Protein AF-A0AAU9YYK2-F1 (afdb_monomer)

Structure (mmCIF, N/CA/C/O backbone):
data_AF-A0AAU9YYK2-F1
#
_entry.id   AF-A0AAU9YYK2-F1
#
loop_
_atom_site.group_PDB
_atom_site.id
_atom_site.type_symbol
_atom_site.label_atom_id
_atom_site.label_alt_id
_atom_site.label_comp_id
_atom_site.label_asym_id
_atom_site.label_entity_id
_atom_site.label_seq_id
_atom_site.pdbx_PDB_ins_code
_atom_site.Cartn_x
_atom_site.Cartn_y
_atom_site.Cartn_z
_atom_site.occupancy
_atom_site.B_iso_or_equiv
_atom_site.auth_seq_id
_atom_site.auth_comp_id
_atom_site.auth_asym_id
_atom_site.auth_atom_id
_atom_site.pdbx_PDB_model_num
ATOM 1 N N . MET A 1 1 ? 8.114 10.163 -23.204 1.00 42.81 1 MET A N 1
ATOM 2 C CA . MET A 1 1 ? 7.114 9.141 -23.577 1.00 42.81 1 MET A CA 1
ATOM 3 C C . MET A 1 1 ? 7.771 7.804 -23.277 1.00 42.81 1 MET A C 1
ATOM 5 O O . MET A 1 1 ? 8.774 7.512 -23.908 1.00 42.81 1 MET A O 1
ATOM 9 N N . GLY A 1 2 ? 7.356 7.116 -22.209 1.00 59.03 2 GLY A N 1
ATOM 10 C CA . GLY A 1 2 ? 8.022 5.888 -21.752 1.00 59.03 2 GLY A CA 1
ATOM 11 C C . GLY A 1 2 ? 7.831 4.744 -22.746 1.00 59.03 2 GLY A C 1
ATOM 12 O O . GLY A 1 2 ? 6.800 4.689 -23.417 1.00 59.03 2 GLY A O 1
ATOM 13 N N . GLN A 1 3 ? 8.825 3.863 -22.865 1.00 66.56 3 GLN A N 1
ATOM 14 C CA . GLN A 1 3 ? 8.699 2.642 -23.656 1.00 66.56 3 GLN A CA 1
ATOM 15 C C . GLN A 1 3 ? 7.622 1.763 -23.010 1.00 66.56 3 GLN A C 1
ATOM 17 O O . GLN A 1 3 ? 7.745 1.373 -21.856 1.00 66.56 3 GLN A O 1
ATOM 22 N N . GLY A 1 4 ? 6.515 1.534 -23.716 1.00 73.06 4 GLY A N 1
ATOM 23 C CA . GLY A 1 4 ? 5.482 0.607 -23.259 1.00 73.06 4 GLY A CA 1
ATOM 24 C C . GLY A 1 4 ? 5.940 -0.842 -23.416 1.00 73.06 4 GLY A C 1
ATOM 25 O O . GLY A 1 4 ? 6.823 -1.119 -24.223 1.00 73.06 4 GLY A O 1
ATOM 26 N N . LEU A 1 5 ? 5.279 -1.767 -22.711 1.00 81.31 5 LEU A N 1
ATOM 27 C CA . LEU A 1 5 ? 5.585 -3.207 -22.725 1.00 81.31 5 LEU A CA 1
ATOM 28 C C . LEU A 1 5 ? 5.715 -3.795 -24.146 1.00 81.31 5 LEU A C 1
ATOM 30 O O . LEU A 1 5 ? 6.512 -4.695 -24.377 1.00 81.31 5 LEU A O 1
ATOM 34 N N . SER A 1 6 ? 4.955 -3.268 -25.115 1.00 81.88 6 SER A N 1
ATOM 35 C CA . SER A 1 6 ? 4.996 -3.690 -26.524 1.00 81.88 6 SER A CA 1
ATOM 36 C C . SER A 1 6 ? 6.333 -3.435 -27.225 1.00 81.88 6 SER A C 1
ATOM 38 O O . SER A 1 6 ? 6.580 -4.006 -28.283 1.00 81.88 6 SER A O 1
ATOM 40 N N . SER A 1 7 ? 7.157 -2.546 -26.674 1.00 84.38 7 SER A N 1
ATOM 41 C CA . SER A 1 7 ? 8.441 -2.128 -27.236 1.00 84.38 7 SER A CA 1
ATOM 42 C C . SER A 1 7 ? 9.630 -2.595 -26.391 1.00 84.38 7 SER A C 1
ATOM 44 O O . SER A 1 7 ? 10.767 -2.322 -26.768 1.00 84.38 7 SER A O 1
ATOM 46 N N . THR A 1 8 ? 9.379 -3.280 -25.270 1.00 84.00 8 THR A N 1
ATOM 47 C CA . THR A 1 8 ? 10.412 -3.774 -24.356 1.00 84.00 8 THR A CA 1
ATOM 48 C C . THR A 1 8 ? 11.062 -5.039 -24.929 1.00 84.00 8 THR A C 1
ATOM 50 O O . THR A 1 8 ? 10.355 -6.009 -25.225 1.00 84.00 8 THR A O 1
ATOM 53 N N . PRO A 1 9 ? 12.395 -5.075 -25.097 1.00 86.56 9 PRO A N 1
ATOM 54 C CA . PRO A 1 9 ? 13.108 -6.287 -25.484 1.00 86.56 9 PRO A CA 1
ATOM 55 C C . PRO A 1 9 ? 12.875 -7.421 -24.480 1.00 86.56 9 PRO A C 1
ATOM 57 O O . PRO A 1 9 ? 12.804 -7.189 -23.278 1.00 86.56 9 PRO A O 1
ATOM 60 N N . ALA A 1 10 ? 12.816 -8.671 -24.953 1.00 84.44 10 ALA A N 1
ATOM 61 C CA . ALA A 1 10 ? 12.476 -9.820 -24.103 1.00 84.44 10 ALA A CA 1
ATOM 62 C C . ALA A 1 10 ? 13.406 -9.997 -22.884 1.00 84.44 10 ALA A C 1
ATOM 64 O O . ALA A 1 10 ? 12.978 -10.500 -21.853 1.00 84.44 10 ALA A O 1
ATOM 65 N N . TRP A 1 11 ? 14.666 -9.571 -22.999 1.00 87.25 11 TRP A N 1
ATOM 66 C CA . TRP A 1 11 ? 15.667 -9.651 -21.933 1.00 87.25 11 TRP A CA 1
ATOM 67 C C . TRP A 1 11 ? 15.575 -8.507 -20.907 1.00 87.25 11 TRP A C 1
ATOM 69 O O . TRP A 1 11 ? 16.172 -8.610 -19.842 1.00 87.25 11 TRP A O 1
ATOM 79 N N . GLU A 1 12 ? 14.818 -7.446 -21.199 1.00 86.00 12 GLU A N 1
ATOM 80 C CA . GLU A 1 12 ? 14.548 -6.321 -20.287 1.00 86.00 12 GLU A CA 1
ATOM 81 C 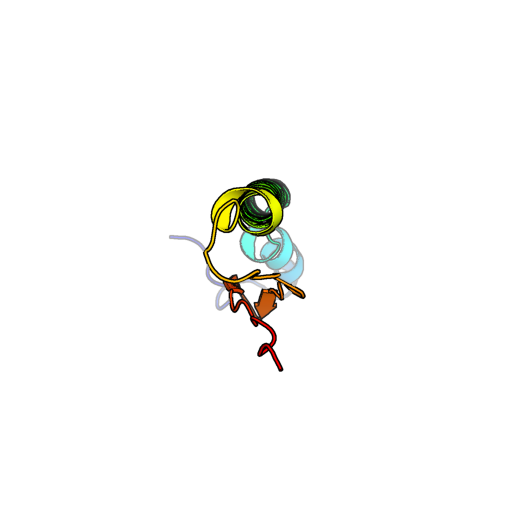C . GLU A 1 12 ? 13.182 -6.455 -19.592 1.00 86.00 12 GLU A C 1
ATOM 83 O O . GLU A 1 12 ? 12.793 -5.593 -18.805 1.00 86.00 12 GLU A O 1
ATOM 88 N N . LEU A 1 13 ? 12.430 -7.528 -19.871 1.00 87.50 13 LEU A N 1
ATOM 89 C CA . LEU A 1 13 ? 11.099 -7.738 -19.296 1.00 87.50 13 LEU A CA 1
ATOM 90 C C . LEU A 1 13 ? 11.136 -7.843 -17.771 1.00 87.50 13 LEU A C 1
ATOM 92 O O . LEU A 1 13 ? 10.253 -7.294 -17.119 1.00 87.50 13 LEU A O 1
ATOM 96 N N . ASP A 1 14 ? 12.155 -8.493 -17.209 1.00 85.19 14 ASP A N 1
ATOM 97 C CA . ASP A 1 14 ? 12.295 -8.623 -15.756 1.00 85.19 14 ASP A CA 1
ATOM 98 C C . ASP A 1 14 ? 12.485 -7.246 -15.098 1.00 85.19 14 ASP A C 1
ATOM 100 O O . ASP A 1 14 ? 11.775 -6.907 -14.152 1.00 85.19 14 ASP A O 1
ATOM 104 N N . THR A 1 15 ? 13.343 -6.393 -15.668 1.00 86.06 15 THR A N 1
ATOM 105 C CA . THR A 1 15 ? 13.541 -5.007 -15.209 1.00 86.06 15 THR A CA 1
ATOM 106 C C . THR A 1 15 ? 12.281 -4.161 -15.391 1.00 86.06 15 THR A C 1
ATOM 108 O O . THR A 1 15 ? 11.892 -3.424 -14.491 1.00 86.06 15 THR A O 1
ATOM 111 N N . PHE A 1 16 ? 11.572 -4.311 -16.513 1.00 85.25 16 PHE A N 1
ATOM 112 C CA . PHE A 1 16 ? 10.308 -3.610 -16.741 1.00 85.25 16 PHE A CA 1
ATOM 113 C C . PHE A 1 16 ? 9.230 -4.006 -15.717 1.00 85.25 16 PHE A C 1
ATOM 115 O O . PHE A 1 16 ? 8.454 -3.159 -15.267 1.00 85.25 16 PHE A O 1
ATOM 122 N N . ILE A 1 17 ? 9.170 -5.285 -15.330 1.00 83.62 17 ILE A N 1
ATOM 123 C CA . ILE A 1 17 ? 8.268 -5.757 -14.274 1.00 83.62 17 ILE A CA 1
ATOM 124 C C . ILE A 1 17 ? 8.630 -5.090 -12.944 1.00 83.62 17 ILE A C 1
ATOM 126 O O . ILE A 1 17 ? 7.730 -4.586 -12.267 1.00 83.62 17 ILE A O 1
ATOM 130 N N . GLU A 1 18 ? 9.914 -5.055 -12.586 1.00 83.00 18 GLU A N 1
ATOM 131 C CA . GLU A 1 18 ? 10.390 -4.446 -11.340 1.00 83.00 18 GLU A CA 1
ATOM 132 C C . GLU A 1 18 ? 10.108 -2.943 -11.263 1.00 83.00 18 GLU A C 1
ATOM 134 O O . GLU A 1 18 ? 9.577 -2.473 -10.254 1.00 83.00 18 GLU A O 1
ATOM 139 N N . ASP A 1 19 ? 10.379 -2.210 -12.340 1.00 81.00 19 ASP A N 1
ATOM 140 C CA . ASP A 1 19 ? 10.296 -0.749 -12.353 1.00 81.00 19 ASP A CA 1
ATOM 141 C C . ASP A 1 19 ? 8.867 -0.219 -12.534 1.00 81.00 19 ASP A C 1
ATOM 143 O O . ASP A 1 19 ? 8.536 0.869 -12.050 1.00 81.00 19 ASP A O 1
AT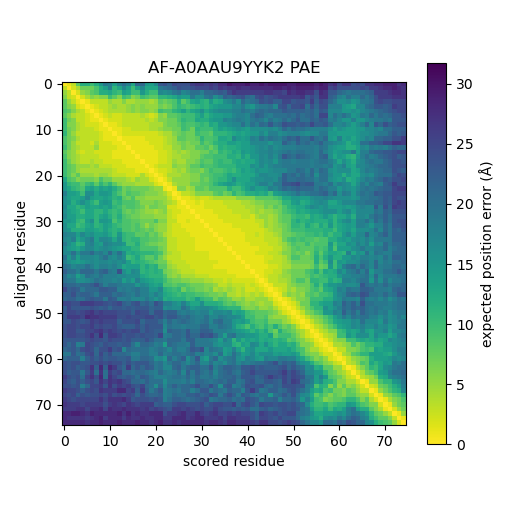OM 147 N N . HIS A 1 20 ? 8.004 -0.957 -13.242 1.00 79.94 20 HIS A N 1
ATOM 148 C CA . HIS A 1 20 ? 6.693 -0.4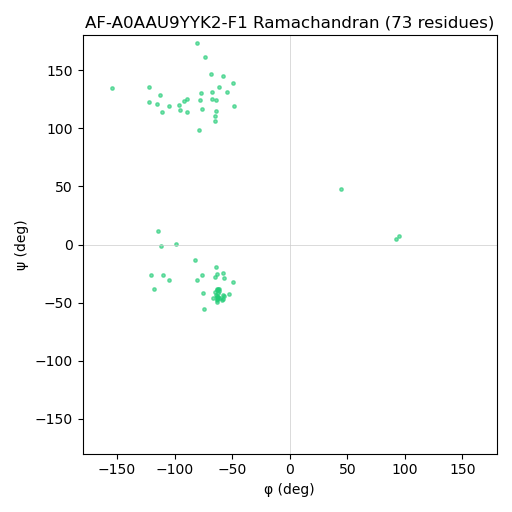44 -13.656 1.00 79.94 20 HIS A CA 1
ATOM 149 C C . HIS A 1 20 ? 5.493 -1.237 -13.142 1.00 79.94 20 HIS A C 1
ATOM 151 O O . HIS A 1 20 ? 4.402 -0.668 -13.042 1.00 79.94 20 HIS A O 1
ATOM 157 N N . LEU A 1 21 ? 5.646 -2.532 -12.852 1.00 80.19 21 LEU A N 1
ATOM 158 C CA . LEU A 1 21 ? 4.516 -3.401 -12.498 1.00 80.19 21 LEU A CA 1
ATOM 159 C C . LEU A 1 21 ? 4.527 -3.824 -11.033 1.00 80.19 21 LEU A C 1
ATOM 161 O O . LEU A 1 21 ? 3.459 -4.112 -10.479 1.00 80.19 21 LEU A O 1
ATOM 165 N N . LEU A 1 22 ? 5.696 -3.858 -10.390 1.00 77.88 22 LEU A N 1
ATOM 166 C CA . LEU A 1 22 ? 5.749 -4.103 -8.962 1.00 77.88 22 LEU A CA 1
ATOM 167 C C . LEU A 1 22 ? 5.119 -2.915 -8.229 1.00 77.88 22 LEU A C 1
ATOM 169 O O . LEU A 1 22 ? 5.503 -1.763 -8.430 1.00 77.88 22 LEU A O 1
ATOM 173 N N . PRO A 1 23 ? 4.119 -3.169 -7.370 1.00 67.12 23 PRO A N 1
ATOM 174 C CA . PRO A 1 23 ? 3.509 -2.103 -6.606 1.00 67.12 23 PRO A CA 1
ATOM 175 C C . PRO A 1 23 ? 4.563 -1.513 -5.677 1.00 67.12 23 PRO A C 1
ATOM 177 O O . PRO A 1 23 ? 5.121 -2.246 -4.852 1.00 67.12 23 PRO A O 1
ATOM 180 N N . ASP A 1 24 ? 4.783 -0.198 -5.778 1.00 76.06 24 ASP A N 1
ATOM 181 C CA . ASP A 1 24 ? 5.662 0.520 -4.861 1.00 76.06 24 ASP A CA 1
ATOM 182 C C . ASP A 1 24 ? 5.308 0.130 -3.421 1.00 76.06 24 ASP A C 1
ATOM 184 O O . ASP A 1 24 ? 4.174 0.274 -2.937 1.00 76.06 24 ASP A O 1
ATOM 188 N N . THR A 1 25 ? 6.301 -0.450 -2.752 1.00 74.88 25 THR A N 1
ATOM 189 C CA . THR A 1 25 ? 6.144 -0.984 -1.405 1.00 74.88 25 THR A CA 1
ATOM 190 C C . THR A 1 25 ? 5.795 0.115 -0.406 1.00 74.88 25 THR A C 1
ATOM 192 O O . THR A 1 25 ? 5.139 -0.183 0.597 1.00 74.88 25 THR A O 1
ATOM 195 N N . THR A 1 26 ? 6.168 1.366 -0.689 1.00 82.25 26 THR A N 1
ATOM 196 C CA . THR A 1 26 ? 5.847 2.538 0.132 1.00 82.25 26 THR A CA 1
ATOM 197 C C . THR A 1 26 ? 4.385 2.919 -0.045 1.00 82.25 26 THR A C 1
ATOM 199 O O . THR A 1 26 ? 3.624 2.841 0.921 1.00 82.25 26 THR A O 1
ATOM 202 N N . PHE A 1 27 ? 3.938 3.157 -1.284 1.00 79.69 27 PHE A N 1
ATOM 203 C CA . PHE A 1 27 ? 2.525 3.409 -1.583 1.00 79.69 27 PHE A CA 1
ATOM 204 C C . PHE A 1 27 ? 1.598 2.314 -1.029 1.00 79.69 27 PHE A C 1
ATOM 206 O O . PHE A 1 27 ? 0.561 2.595 -0.421 1.00 79.69 27 PHE A O 1
ATOM 213 N N . ARG A 1 28 ? 1.981 1.038 -1.165 1.00 79.56 28 ARG A N 1
ATOM 214 C CA . ARG A 1 28 ? 1.200 -0.081 -0.617 1.00 79.56 28 ARG A CA 1
ATOM 215 C C . ARG A 1 28 ? 1.107 -0.039 0.911 1.00 79.56 28 ARG A C 1
ATOM 217 O O . ARG A 1 28 ? 0.052 -0.387 1.452 1.00 79.56 28 ARG A O 1
ATOM 224 N N . LYS A 1 29 ? 2.185 0.338 1.608 1.00 85.19 29 LYS A N 1
ATOM 225 C CA . LYS A 1 29 ? 2.189 0.499 3.071 1.00 85.19 29 LYS A CA 1
ATOM 226 C C . LYS A 1 29 ? 1.289 1.656 3.488 1.00 85.19 29 LYS A C 1
ATOM 228 O O . LYS A 1 29 ? 0.451 1.454 4.364 1.00 85.19 29 LYS A O 1
ATOM 233 N N . ASP A 1 30 ? 1.382 2.797 2.819 1.00 86.00 30 ASP A N 1
ATOM 234 C CA . ASP A 1 30 ? 0.584 3.984 3.137 1.00 86.00 30 ASP A CA 1
ATOM 235 C C . ASP A 1 30 ? -0.909 3.723 2.941 1.00 86.00 30 ASP A C 1
ATOM 237 O O . ASP A 1 30 ? -1.715 3.932 3.851 1.00 86.00 30 ASP A O 1
ATOM 241 N N . VAL A 1 31 ? -1.277 3.134 1.801 1.00 87.75 31 VAL A N 1
ATOM 242 C CA . VAL A 1 31 ? -2.657 2.720 1.527 1.00 87.75 31 VAL A CA 1
ATOM 243 C C . VAL A 1 31 ? -3.145 1.737 2.592 1.00 87.75 31 VAL A C 1
ATOM 245 O O . VAL A 1 31 ? -4.255 1.886 3.103 1.00 87.75 31 VAL A O 1
ATOM 248 N N . LYS A 1 32 ? -2.323 0.752 2.984 1.00 87.00 32 LYS A N 1
ATOM 249 C CA . LYS A 1 32 ? -2.672 -0.202 4.050 1.00 87.00 32 LYS A CA 1
ATOM 250 C C . LYS A 1 32 ? -2.891 0.495 5.396 1.00 87.00 32 LYS A C 1
ATOM 252 O O . LYS A 1 32 ? -3.827 0.122 6.103 1.00 87.00 32 LYS A O 1
ATOM 257 N N . THR A 1 33 ? -2.081 1.492 5.736 1.00 91.00 33 THR A N 1
ATOM 258 C CA . THR A 1 33 ? -2.231 2.288 6.962 1.00 91.00 33 THR A CA 1
ATOM 259 C C . THR A 1 33 ? -3.551 3.051 6.963 1.00 91.00 33 THR A C 1
ATOM 261 O O . THR A 1 33 ? -4.318 2.926 7.919 1.00 91.00 33 THR A O 1
ATOM 264 N N . VAL A 1 34 ? -3.871 3.761 5.877 1.00 92.25 34 VAL A N 1
ATOM 265 C CA . VAL A 1 34 ? -5.134 4.512 5.750 1.00 92.25 34 VAL A CA 1
ATOM 266 C C . VAL A 1 34 ? -6.341 3.579 5.858 1.00 92.25 34 VAL A C 1
ATOM 268 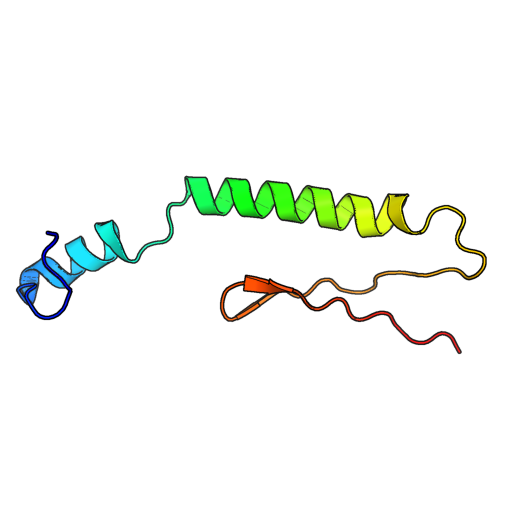O O . VAL A 1 34 ? -7.264 3.842 6.629 1.00 92.25 34 VAL A O 1
ATOM 271 N N . ILE A 1 35 ? -6.308 2.438 5.161 1.00 88.75 35 ILE A N 1
ATOM 272 C CA . ILE A 1 35 ? -7.348 1.403 5.256 1.00 88.75 35 ILE A CA 1
ATOM 273 C C . ILE A 1 35 ? -7.510 0.922 6.696 1.00 88.75 35 ILE A C 1
ATOM 275 O O . ILE A 1 35 ? -8.636 0.743 7.156 1.00 88.75 35 ILE A O 1
ATOM 279 N N . ASN A 1 36 ? -6.404 0.680 7.402 1.00 89.69 36 ASN A N 1
ATOM 280 C CA . ASN A 1 36 ? -6.450 0.188 8.772 1.00 89.69 36 ASN A CA 1
ATOM 281 C C . ASN A 1 36 ? -7.120 1.209 9.698 1.00 89.69 36 ASN A C 1
ATOM 283 O O . ASN A 1 36 ? -8.018 0.839 10.449 1.00 89.69 36 ASN A O 1
ATOM 287 N N . VAL A 1 37 ? -6.767 2.493 9.574 1.00 91.56 37 VAL A N 1
ATOM 288 C CA . VAL A 1 37 ? -7.414 3.589 10.316 1.00 91.56 37 VAL A CA 1
ATOM 289 C C . VAL A 1 37 ? -8.915 3.637 10.027 1.00 91.56 37 VAL A C 1
ATOM 291 O O . VAL A 1 37 ? -9.714 3.680 10.962 1.00 91.56 37 VAL A O 1
ATOM 294 N N . MET A 1 38 ? -9.317 3.554 8.755 1.00 90.25 38 MET A N 1
ATOM 295 C CA . MET A 1 38 ? -10.734 3.514 8.378 1.00 90.25 38 MET A CA 1
ATOM 296 C C . MET A 1 38 ? -11.451 2.285 8.951 1.00 90.25 38 MET A C 1
ATOM 298 O O . MET A 1 38 ? -12.566 2.403 9.449 1.00 90.25 38 MET A O 1
ATOM 302 N N . CYS A 1 39 ? -10.822 1.107 8.922 1.00 84.81 39 CYS A N 1
ATOM 303 C CA . CYS A 1 39 ? -11.398 -0.116 9.481 1.00 84.81 39 CYS A CA 1
ATOM 304 C C . CYS A 1 39 ? -11.593 -0.013 10.997 1.00 84.81 39 CYS A C 1
ATOM 306 O O . CYS A 1 39 ? -12.646 -0.411 11.497 1.00 84.81 39 CYS A O 1
ATOM 308 N N . THR A 1 40 ? -10.608 0.522 11.721 1.00 85.62 40 THR A N 1
ATOM 309 C CA . THR A 1 40 ? -10.709 0.773 13.164 1.00 85.62 40 THR A CA 1
ATOM 310 C C . THR A 1 40 ? -11.817 1.778 13.458 1.00 85.62 40 THR A C 1
ATOM 312 O O . THR A 1 40 ? -12.682 1.512 14.289 1.00 85.62 40 THR A O 1
ATOM 315 N N . PHE A 1 41 ? -11.879 2.881 12.707 1.00 86.69 41 PHE A N 1
ATOM 316 C CA . PHE A 1 41 ? -12.940 3.877 12.846 1.00 86.69 41 PHE A CA 1
ATOM 317 C C . PHE A 1 41 ? -14.333 3.276 12.618 1.00 86.69 41 PHE A C 1
ATOM 319 O O . PHE A 1 41 ? -15.233 3.472 13.435 1.00 86.69 41 PHE A O 1
ATOM 326 N N . LEU A 1 42 ? -14.513 2.501 11.545 1.00 81.19 42 LEU A N 1
ATOM 327 C CA . LEU A 1 42 ? -15.790 1.859 11.230 1.00 81.19 42 LEU A CA 1
ATOM 328 C C . LEU A 1 42 ? -16.217 0.858 12.306 1.00 81.19 42 LEU A C 1
ATOM 330 O O . LEU A 1 42 ? -17.400 0.776 12.618 1.00 81.19 42 LEU A O 1
ATOM 334 N N . LYS A 1 43 ? -15.277 0.106 12.882 1.00 76.00 43 LYS A N 1
ATOM 335 C CA . LYS A 1 43 ? -15.581 -0.892 13.916 1.00 76.00 43 LYS A CA 1
ATOM 336 C C . LYS A 1 43 ? -15.891 -0.271 15.271 1.00 76.00 43 LYS A C 1
ATOM 338 O O . LYS A 1 43 ? -16.781 -0.755 15.961 1.00 76.00 43 LYS A O 1
ATOM 343 N N . GLU A 1 44 ? -15.138 0.749 15.662 1.00 78.50 44 GLU A N 1
ATOM 344 C CA . GLU A 1 44 ? -15.129 1.218 17.050 1.00 78.50 44 GLU A CA 1
ATOM 345 C C . GLU A 1 44 ? -15.902 2.517 17.252 1.00 78.50 44 GLU A C 1
ATOM 347 O O . GLU A 1 44 ? -16.444 2.737 18.330 1.00 78.50 44 GLU A O 1
ATOM 352 N N . ARG A 1 45 ? -15.948 3.389 16.241 1.00 76.25 45 ARG A N 1
ATOM 353 C CA . ARG A 1 45 ? -16.438 4.767 16.389 1.00 76.25 45 ARG A CA 1
ATOM 354 C C . ARG A 1 45 ? -17.671 5.067 15.545 1.00 76.25 45 ARG A C 1
ATOM 356 O O . ARG A 1 45 ? -18.568 5.746 16.022 1.00 76.25 45 ARG A O 1
ATOM 363 N N . CYS A 1 46 ? -17.754 4.538 14.325 1.00 73.19 46 CYS A N 1
ATOM 364 C CA . CYS A 1 46 ? -18.831 4.865 13.383 1.00 73.19 46 CYS A CA 1
ATOM 365 C C . CYS A 1 46 ? -20.227 4.418 13.852 1.00 73.19 46 CYS A C 1
ATOM 367 O O . CYS A 1 46 ? -21.220 5.038 13.486 1.00 73.19 46 CYS A O 1
ATOM 369 N N . PHE A 1 47 ? -20.312 3.357 14.659 1.00 69.12 47 PHE A N 1
ATOM 370 C CA . PHE A 1 47 ? -21.581 2.823 15.170 1.00 69.12 47 PHE A CA 1
ATOM 371 C C . PHE A 1 47 ? -21.727 2.967 16.693 1.00 69.12 47 PHE A C 1
ATOM 373 O O . PHE A 1 47 ? -22.642 2.391 17.284 1.00 69.12 47 PHE A O 1
ATOM 380 N N . GLN A 1 48 ? -20.850 3.744 17.343 1.00 67.06 48 GLN A N 1
ATOM 381 C CA . GLN A 1 48 ? -21.022 4.107 18.751 1.00 67.06 48 GLN A CA 1
ATOM 382 C C . GLN A 1 48 ? -22.280 4.978 18.890 1.00 67.06 48 GLN A C 1
ATOM 384 O O . GLN A 1 48 ? -22.307 6.111 18.422 1.00 67.06 48 GLN A O 1
ATOM 389 N N . GLY A 1 49 ? -23.328 4.438 19.521 1.00 66.56 49 GLY A N 1
ATOM 390 C CA . GLY A 1 49 ? -24.597 5.143 19.749 1.00 66.56 49 GLY A CA 1
ATOM 391 C C . GLY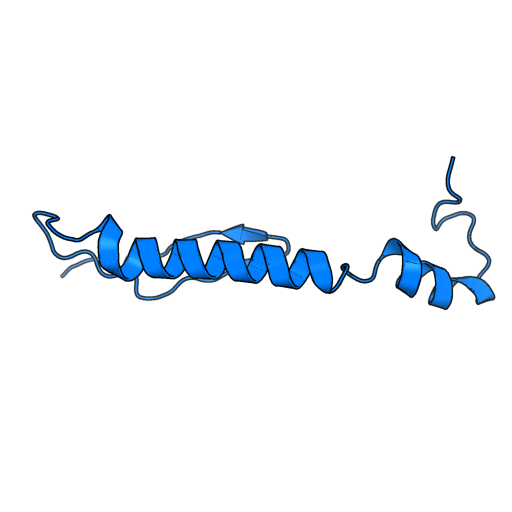 A 1 49 ? -25.692 4.883 18.711 1.00 66.56 49 GLY A C 1
ATOM 392 O O . GLY A 1 49 ? -26.740 5.523 18.772 1.00 66.56 49 GLY A O 1
ATOM 393 N N . ALA A 1 50 ? -25.495 3.945 17.777 1.00 69.06 50 ALA A N 1
ATOM 394 C CA . ALA A 1 50 ? -26.574 3.512 16.893 1.00 69.06 50 ALA A CA 1
ATOM 395 C C . ALA A 1 50 ? -27.723 2.888 17.710 1.00 69.06 50 ALA A C 1
ATOM 397 O O . ALA A 1 50 ? -27.489 2.064 18.593 1.00 69.06 50 ALA A O 1
ATOM 398 N N . THR A 1 51 ? -28.969 3.256 17.391 1.00 68.31 51 THR A N 1
ATOM 399 C CA . THR A 1 51 ? -30.187 2.771 18.074 1.00 68.31 51 THR A CA 1
ATOM 400 C C . THR A 1 51 ? -30.328 1.243 18.022 1.00 68.31 51 THR A C 1
ATOM 402 O O . THR A 1 51 ? -30.951 0.653 18.897 1.00 68.31 51 THR A O 1
ATOM 405 N N . HIS A 1 52 ? -29.707 0.602 17.025 1.00 70.31 52 HIS A N 1
ATOM 406 C CA . HIS A 1 52 ? -29.582 -0.848 16.896 1.00 70.31 52 HIS A CA 1
ATOM 407 C C . HIS A 1 52 ? -28.090 -1.226 16.821 1.00 70.31 52 HIS A C 1
ATOM 409 O O . HIS A 1 52 ? -27.351 -0.567 16.083 1.00 70.31 52 HIS A O 1
ATOM 415 N N . PRO A 1 53 ? -27.617 -2.266 17.535 1.00 60.50 53 PRO A N 1
ATOM 416 C CA . PRO A 1 53 ? -26.209 -2.662 17.511 1.00 60.50 53 PRO A CA 1
ATOM 417 C C . PRO A 1 53 ? -25.773 -3.161 16.122 1.00 60.50 53 PRO A C 1
ATOM 419 O O . PRO A 1 53 ? -26.088 -4.280 15.724 1.00 60.50 53 PRO A O 1
ATOM 422 N N .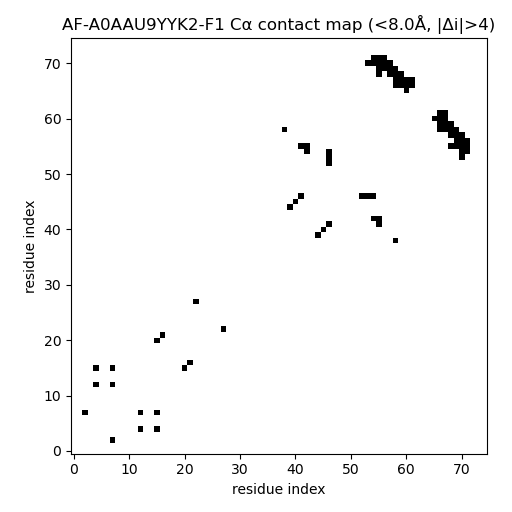 VAL A 1 54 ? -25.001 -2.354 15.390 1.00 61.59 54 VAL A N 1
ATOM 423 C CA . VAL A 1 54 ? -24.397 -2.742 14.105 1.00 61.59 54 VAL A CA 1
ATOM 424 C C . VAL A 1 54 ? -22.963 -3.212 14.348 1.00 61.59 54 VAL A C 1
ATOM 426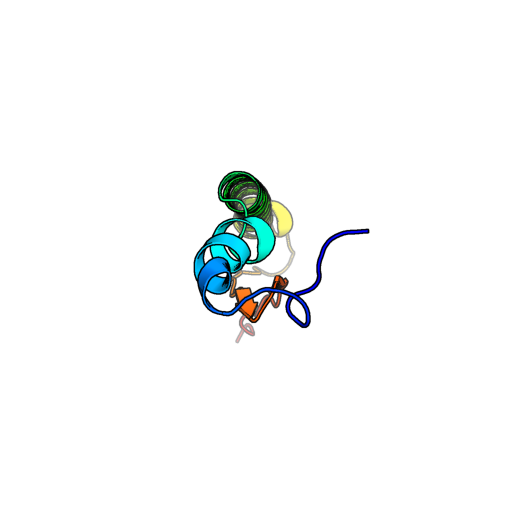 O O . VAL A 1 54 ? -22.130 -2.454 14.842 1.00 61.59 54 VAL A O 1
ATOM 429 N N . ARG A 1 55 ? -22.649 -4.468 14.001 1.00 63.50 55 ARG A N 1
ATOM 430 C CA . ARG A 1 55 ? -21.290 -5.034 14.109 1.00 63.50 55 ARG A CA 1
ATOM 431 C C . ARG A 1 55 ? -20.748 -5.382 12.726 1.00 63.50 55 ARG A C 1
ATOM 433 O O . ARG A 1 55 ? -21.311 -6.215 12.023 1.00 63.50 55 ARG A O 1
ATOM 440 N N . VAL A 1 56 ? -19.621 -4.782 12.343 1.00 57.69 56 VAL A N 1
ATOM 441 C CA . VAL A 1 56 ? -18.908 -5.127 11.101 1.00 57.69 56 VAL A CA 1
ATOM 442 C C . VAL A 1 56 ? -18.112 -6.415 11.323 1.00 57.69 56 VAL A C 1
ATOM 444 O O . VAL A 1 56 ? -17.012 -6.387 11.878 1.00 57.69 56 VAL A O 1
ATOM 447 N N . SER A 1 57 ? -18.662 -7.551 10.892 1.00 64.19 57 SER A N 1
ATOM 448 C CA . SER A 1 57 ? -18.040 -8.870 11.104 1.00 64.19 57 SER A CA 1
ATOM 449 C C . SER A 1 57 ? -16.854 -9.152 10.183 1.00 64.19 57 SER A C 1
ATOM 451 O O . SER A 1 57 ? -15.968 -9.925 10.545 1.00 64.19 57 SER A O 1
ATOM 453 N N . LYS A 1 58 ? -16.799 -8.539 8.993 1.00 64.31 58 LYS A N 1
ATOM 454 C CA . LYS A 1 58 ? -15.700 -8.751 8.044 1.00 64.31 58 LYS A CA 1
ATOM 455 C C . LYS A 1 58 ? -15.524 -7.546 7.125 1.00 64.31 58 LYS A C 1
ATOM 457 O O . LYS A 1 58 ? -16.490 -7.040 6.565 1.00 64.31 58 LYS A O 1
ATOM 462 N N . VAL A 1 59 ? -14.276 -7.131 6.940 1.00 58.72 59 VAL A N 1
ATOM 463 C CA . VAL A 1 59 ? -13.879 -6.220 5.861 1.00 58.72 59 VAL A CA 1
ATOM 464 C C . VAL A 1 59 ? -13.028 -7.040 4.905 1.00 58.72 59 VAL A C 1
ATOM 466 O O . VAL A 1 59 ? -11.971 -7.537 5.293 1.00 58.72 59 VAL A O 1
ATOM 469 N N . VAL A 1 60 ? -13.519 -7.249 3.684 1.00 63.53 60 VAL A N 1
ATOM 470 C CA . VAL A 1 60 ? -12.815 -8.003 2.641 1.00 63.53 60 VAL A CA 1
ATOM 471 C C . VAL A 1 60 ? -12.430 -7.033 1.538 1.00 63.53 60 VAL A C 1
ATOM 473 O O . VAL A 1 60 ? -13.273 -6.296 1.035 1.00 63.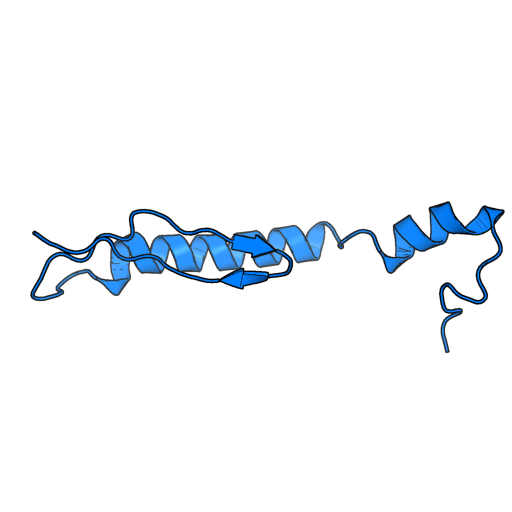53 60 VAL A O 1
ATOM 476 N N . LYS A 1 61 ? -11.154 -7.044 1.156 1.00 53.28 61 LYS A N 1
ATOM 477 C CA . LYS A 1 61 ? -10.692 -6.383 -0.062 1.00 53.28 61 LYS A CA 1
ATOM 478 C C . LYS A 1 61 ? -10.807 -7.396 -1.196 1.00 53.28 61 LYS A C 1
ATOM 480 O O . LYS A 1 61 ? -10.124 -8.420 -1.151 1.00 53.28 61 LYS A O 1
ATOM 485 N N . LEU A 1 62 ? -11.686 -7.147 -2.163 1.00 68.81 62 LEU A N 1
ATOM 486 C CA . LEU A 1 62 ? -11.735 -7.958 -3.380 1.00 68.81 62 LEU A CA 1
ATOM 487 C C . LEU A 1 62 ? -10.633 -7.495 -4.355 1.00 68.81 62 LEU A C 1
ATOM 489 O O . LEU A 1 62 ? -9.931 -6.510 -4.101 1.00 68.81 62 LEU A O 1
ATOM 493 N N . HIS A 1 63 ? -10.454 -8.224 -5.456 1.00 50.50 63 HIS A N 1
ATOM 494 C CA . HIS A 1 63 ? -9.412 -7.969 -6.454 1.00 50.50 63 HIS A CA 1
ATOM 495 C C . HIS A 1 63 ? -9.354 -6.492 -6.899 1.00 50.50 63 HIS A C 1
ATOM 497 O O . HIS A 1 63 ? -10.378 -5.832 -7.058 1.00 50.50 63 HIS A O 1
ATOM 503 N N . SER A 1 64 ? -8.126 -5.984 -7.052 1.00 60.97 64 SER A N 1
ATOM 504 C CA . SER A 1 64 ? -7.768 -4.611 -7.449 1.00 60.97 64 SER A CA 1
ATOM 505 C C . SER A 1 64 ? -8.557 -3.473 -6.773 1.00 60.97 64 SER A C 1
ATOM 507 O O . SER A 1 64 ? -9.013 -2.533 -7.414 1.00 60.97 64 SER A O 1
ATOM 509 N N . GLY A 1 65 ? -8.706 -3.518 -5.446 1.00 52.91 65 GLY A N 1
ATOM 510 C CA . GLY A 1 65 ? -9.019 -2.303 -4.680 1.00 52.91 65 GLY A CA 1
ATOM 511 C C . GLY A 1 65 ? -10.492 -1.994 -4.420 1.00 52.91 65 GLY A C 1
ATOM 512 O O . GLY A 1 65 ? -10.760 -0.968 -3.800 1.00 52.91 65 GLY A O 1
ATOM 513 N N . SER A 1 66 ? -11.425 -2.866 -4.803 1.00 48.59 66 SER A N 1
ATOM 514 C CA . SER A 1 66 ?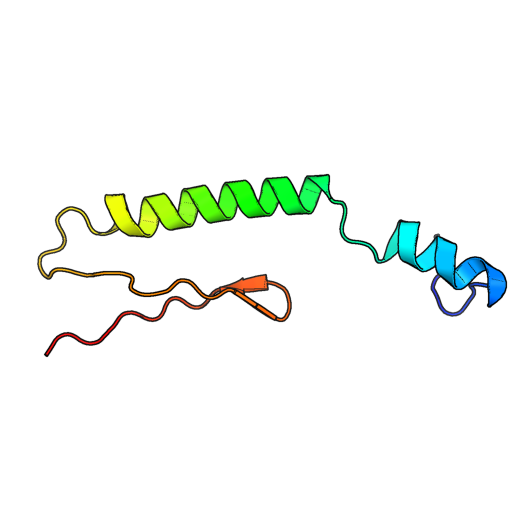 -12.843 -2.690 -4.463 1.00 48.59 66 SER A CA 1
ATOM 515 C C . SER A 1 66 ? -13.136 -3.069 -3.000 1.00 48.59 66 SER A C 1
ATOM 517 O O . SER A 1 66 ? -12.726 -4.139 -2.531 1.00 48.59 66 SER A O 1
ATOM 519 N N . TRP A 1 67 ? -13.836 -2.185 -2.276 1.00 43.16 67 TRP A N 1
ATOM 520 C CA . TRP A 1 67 ? -14.252 -2.367 -0.880 1.00 43.16 67 TRP A CA 1
ATOM 521 C C . TRP A 1 67 ? -15.743 -2.676 -0.807 1.00 43.16 67 TRP A C 1
ATOM 523 O O . TRP A 1 67 ? -16.567 -1.842 -1.169 1.00 43.16 67 TRP A O 1
ATOM 533 N N . THR A 1 68 ? -16.097 -3.842 -0.270 1.00 49.16 68 THR A N 1
ATOM 534 C CA . THR A 1 68 ? -17.481 -4.161 0.100 1.00 49.16 68 THR A CA 1
ATOM 535 C C . THR A 1 68 ? -17.518 -4.509 1.585 1.00 49.16 68 THR A C 1
ATOM 537 O O . THR A 1 68 ? -16.809 -5.419 2.023 1.00 49.16 68 THR A O 1
ATOM 540 N N . SER A 1 69 ? -18.322 -3.802 2.377 1.00 46.22 69 SER A N 1
ATOM 541 C CA . SER A 1 69 ? -18.625 -4.186 3.757 1.00 46.22 69 SER A CA 1
ATOM 542 C C . SER A 1 69 ? -19.885 -5.049 3.769 1.00 46.22 69 SER A C 1
ATOM 544 O O . SER A 1 69 ? -20.937 -4.647 3.282 1.00 46.22 69 SER A O 1
ATOM 546 N N . SER A 1 70 ? -19.786 -6.254 4.326 1.00 50.75 70 SER A N 1
ATOM 547 C CA . SER A 1 70 ? -20.959 -7.088 4.596 1.00 50.75 70 SER A CA 1
ATOM 548 C C . SER A 1 70 ? -21.382 -6.864 6.046 1.00 50.75 70 SER A C 1
ATOM 550 O O . SER A 1 70 ? -20.620 -7.164 6.968 1.00 50.75 70 SER A O 1
ATOM 552 N N . VAL A 1 71 ? -22.581 -6.318 6.251 1.00 51.00 71 VAL A N 1
ATOM 553 C CA . VAL A 1 71 ? -23.216 -6.226 7.572 1.00 51.00 71 VAL A CA 1
ATOM 554 C C . VAL A 1 71 ? -24.030 -7.509 7.776 1.00 51.00 71 VAL A C 1
ATOM 556 O O . VAL A 1 71 ? -24.833 -7.837 6.902 1.00 51.00 71 VAL A O 1
ATOM 559 N N . PRO A 1 72 ? -23.827 -8.283 8.856 1.00 42.50 72 PRO A N 1
ATOM 560 C CA . PRO A 1 72 ? -24.700 -9.412 9.149 1.00 42.50 72 PRO A CA 1
ATOM 561 C C . PRO A 1 72 ? -26.100 -8.905 9.520 1.00 42.50 72 PRO A C 1
ATOM 563 O O . PRO A 1 72 ? -26.240 -8.015 10.357 1.00 42.50 72 PRO A O 1
ATOM 566 N N . ASN A 1 73 ? -27.123 -9.491 8.894 1.00 42.53 73 ASN A N 1
ATOM 567 C CA . ASN A 1 73 ? -28.520 -9.326 9.288 1.00 42.53 73 ASN A CA 1
ATOM 568 C C . ASN A 1 73 ? -28.691 -9.696 10.766 1.00 42.53 73 ASN A C 1
ATOM 570 O O . ASN A 1 73 ? -28.248 -10.760 11.199 1.00 42.53 73 ASN A O 1
ATOM 574 N N . SER A 1 74 ? -29.357 -8.821 11.512 1.00 43.06 74 SER A N 1
ATOM 575 C CA . SER A 1 74 ? -29.892 -9.115 12.837 1.00 43.06 74 SER A CA 1
ATOM 576 C C . SER A 1 74 ? -31.159 -9.964 12.688 1.00 43.06 74 SER A C 1
ATOM 578 O O . SER A 1 74 ? -32.141 -9.497 12.113 1.00 43.06 74 SER A O 1
ATOM 580 N N . LEU A 1 75 ? -31.121 -11.192 13.205 1.00 39.66 75 LEU A N 1
ATOM 581 C CA . LEU A 1 75 ? -32.272 -11.926 13.736 1.00 39.66 75 LEU A CA 1
ATOM 582 C C . LEU A 1 75 ? -31.923 -12.340 15.165 1.00 39.66 75 LEU A C 1
ATOM 584 O O . LEU A 1 75 ? -30.755 -12.748 15.370 1.00 39.66 75 LEU A O 1
#

Radius of gyration: 20.01 Å; Cα contacts (8 Å, |Δi|>4): 43; chains: 1; bounding box: 48×21×47 Å

Mean predicted aligned error: 14.22 Å

Nearest PDB structures (foldseek):
  6nq3-assembly2_G-2  TM=3.979E-01  e=3.830E+00  Homo sapiens
  6nq3-assembly1_C-3  TM=3.976E-01  e=4.673E+00  Homo sapiens

Organism: Phodopus roborovskii (NCBI:txid109678)

Secondary structure (DSSP, 8-state):
----GGGS-GGGHHHHIIIIISPPHHHHHHHHHHHHHHHHHHHHTTTTT-SS-----EEEE-GGG-EEEEPPPP-

Solvent-accessible surface area (backbone atoms only — not comparable to full-atom values): 4950 Å² total; per-residue (Å²): 134,80,85,50,79,94,72,55,54,83,90,46,45,68,59,48,40,60,76,71,64,49,74,54,68,63,61,55,49,52,53,50,50,54,51,48,53,52,52,50,40,57,65,66,54,72,47,67,83,49,97,60,92,71,62,73,79,50,84,51,78,48,84,94,78,47,81,56,78,55,69,72,83,89,129

Sequence (75 aa):
MGQGLSSTPAWELDTFIEDHLLPDTTFRKDVKTVINVMCTFLKERCFQGATHPVRVSKVVKLHSGSWTSSVPNSL

Foldseek 3Di:
DDDDPVRDDPVCVVVCCVPPVPPDPVVVVVVVVVVVVVVCCVAPPVCVPPPDDWHQPDWDQDPPGDTDTDTDDDD

pLDDT: mean 71.81, std 15.01, range [39.66, 92.25]

InterPro domains:
  IPR043519 Nucleotidyltransferase superfamily [G3DSA:3.30.460.10] (3-70)
  IPR043519 Nucleotidyltransferase superfamily [SSF81301] (5-62)